Protein AF-A0A6A4YYC4-F1 (afdb_monomer_lite)

Foldseek 3Di:
DDKDKDKDLQLVVLCVLCVVVCVVPVLLCVVVNVVSVCCNVVVDPSVQKIKIFMDPDPPSHGQWIKMAGLVAAIEGRQSQDLVNLLVVLLVQLQPPPPRHDRPDYDYDPSSRVSNQVNNQVRHPPRDHDDDDPDDDRDDPPDDDDPPPDPDDDDDDDPVCPVVQLVVQLVVCVVSVHDSVPRD

pLDDT: mean 85.05, std 10.29, range [56.62, 97.31]

Radius of gyration: 18.67 Å; chains: 1; bounding box: 49×34×56 Å

Organism: NCBI:txid120398

Structure (mmCIF, N/CA/C/O backbone):
data_AF-A0A6A4YYC4-F1
#
_entry.id   AF-A0A6A4YYC4-F1
#
loop_
_atom_site.group_PDB
_atom_site.id
_atom_site.type_symbol
_atom_site.label_atom_id
_atom_site.label_alt_id
_atom_site.label_comp_id
_atom_site.label_asym_id
_atom_site.label_entity_id
_atom_site.label_seq_id
_atom_site.pdbx_PDB_ins_code
_atom_site.Cartn_x
_atom_site.Cartn_y
_atom_site.Cartn_z
_atom_site.occupancy
_atom_site.B_iso_or_equiv
_atom_site.auth_seq_id
_atom_site.auth_comp_id
_atom_site.auth_asym_id
_atom_site.auth_atom_id
_atom_site.pdbx_PDB_model_num
ATOM 1 N N . MET A 1 1 ? -21.122 -6.225 8.435 1.00 61.72 1 MET A N 1
ATOM 2 C CA . MET A 1 1 ? -19.970 -7.083 8.778 1.00 61.72 1 MET A CA 1
ATOM 3 C C . MET A 1 1 ? -18.933 -6.196 9.427 1.00 61.72 1 MET A C 1
ATOM 5 O O . MET A 1 1 ? -18.828 -5.046 9.020 1.00 61.72 1 MET A O 1
ATOM 9 N N . GLN A 1 2 ? -18.280 -6.678 10.478 1.00 78.31 2 GLN A N 1
ATOM 10 C CA . GLN A 1 2 ? -17.250 -5.920 11.176 1.00 78.31 2 GLN A CA 1
ATOM 11 C C . GLN A 1 2 ? -15.939 -6.084 10.409 1.00 78.31 2 GLN A C 1
ATOM 13 O O . GLN A 1 2 ? -15.506 -7.208 10.184 1.00 78.31 2 GLN A O 1
ATOM 18 N N . THR A 1 3 ? -15.347 -4.974 9.979 1.00 87.19 3 THR A N 1
ATOM 19 C CA . THR A 1 3 ? -14.002 -4.975 9.401 1.00 87.19 3 THR A CA 1
ATOM 20 C C . THR A 1 3 ? -12.988 -5.200 10.512 1.00 87.19 3 THR A C 1
ATOM 22 O O . THR A 1 3 ? -13.040 -4.502 11.528 1.00 87.19 3 THR A O 1
ATOM 25 N N . ILE A 1 4 ? -12.051 -6.124 10.310 1.00 90.75 4 ILE A N 1
ATOM 26 C CA . ILE A 1 4 ? -10.938 -6.347 11.231 1.00 90.75 4 ILE A CA 1
ATOM 27 C C . ILE A 1 4 ? -9.632 -6.031 10.505 1.00 90.75 4 ILE A C 1
ATOM 29 O O . ILE A 1 4 ? -9.354 -6.572 9.437 1.00 90.75 4 ILE A O 1
ATOM 33 N N . VAL A 1 5 ? -8.847 -5.114 11.074 1.00 93.50 5 VAL A N 1
ATOM 34 C CA . VAL A 1 5 ? -7.535 -4.713 10.554 1.00 93.50 5 VAL A CA 1
ATOM 35 C C . VAL A 1 5 ? -6.463 -5.306 11.461 1.00 93.50 5 VAL A C 1
ATOM 37 O O . VAL A 1 5 ? -6.424 -5.009 12.654 1.00 93.50 5 VAL A O 1
ATOM 40 N N . HIS A 1 6 ? -5.592 -6.134 10.892 1.00 93.06 6 HIS A N 1
ATOM 41 C CA . HIS A 1 6 ? -4.497 -6.793 11.596 1.00 93.06 6 HIS A CA 1
ATOM 42 C C . HIS A 1 6 ? -3.156 -6.304 11.063 1.00 93.06 6 HIS A C 1
ATOM 44 O O . HIS A 1 6 ? -2.850 -6.491 9.882 1.00 93.06 6 HIS A O 1
ATOM 50 N N . GLU A 1 7 ? -2.345 -5.715 11.937 1.00 93.69 7 GLU A N 1
ATOM 51 C CA . GLU A 1 7 ? -0.943 -5.448 11.632 1.00 93.69 7 GLU A CA 1
ATOM 52 C C . GLU A 1 7 ? -0.139 -6.754 11.681 1.00 93.69 7 GLU A C 1
ATOM 54 O O . GLU A 1 7 ? -0.277 -7.555 12.606 1.00 93.69 7 GLU A O 1
ATOM 59 N N . VAL A 1 8 ? 0.688 -6.980 10.663 1.00 93.88 8 VAL A N 1
ATOM 60 C CA . VAL A 1 8 ? 1.529 -8.167 10.509 1.00 93.88 8 VAL A CA 1
ATOM 61 C C . VAL A 1 8 ? 2.987 -7.735 10.592 1.00 93.88 8 VAL A C 1
ATOM 63 O O . VAL A 1 8 ? 3.499 -7.060 9.702 1.00 93.88 8 VAL A O 1
ATOM 66 N N . HIS A 1 9 ? 3.666 -8.129 11.667 1.00 91.88 9 HIS A N 1
ATOM 67 C CA . HIS A 1 9 ? 5.043 -7.701 11.925 1.00 91.88 9 HIS A CA 1
ATOM 68 C C . HIS A 1 9 ? 6.100 -8.561 11.216 1.00 91.88 9 HIS A C 1
ATOM 70 O O . HIS A 1 9 ? 7.226 -8.101 11.036 1.00 91.88 9 HIS A O 1
ATOM 76 N N . ASP A 1 10 ? 5.761 -9.788 10.805 1.00 92.06 10 ASP A N 1
ATOM 77 C CA . ASP A 1 10 ? 6.648 -10.645 10.012 1.00 92.06 10 ASP A CA 1
ATOM 78 C C . ASP A 1 10 ? 6.365 -10.470 8.502 1.00 92.06 10 ASP A C 1
ATOM 80 O O . ASP A 1 10 ? 5.298 -10.863 8.015 1.00 92.06 10 ASP A O 1
ATOM 84 N N . PRO A 1 11 ? 7.317 -9.930 7.714 1.00 91.56 11 PRO A N 1
ATOM 85 C CA . PRO A 1 11 ? 7.170 -9.809 6.265 1.00 91.56 11 PRO A CA 1
ATOM 86 C C . PRO A 1 11 ? 6.931 -11.154 5.562 1.00 91.56 11 PRO A C 1
ATOM 88 O O . PRO A 1 11 ? 6.227 -11.201 4.553 1.00 91.56 11 PRO A O 1
ATOM 91 N N . SER A 1 12 ? 7.500 -12.255 6.066 1.00 93.94 12 SER A N 1
ATOM 92 C CA . SER A 1 12 ? 7.316 -13.599 5.499 1.00 93.94 12 SER A CA 1
ATOM 93 C C . SER A 1 12 ? 5.873 -14.075 5.668 1.00 93.94 12 SER A C 1
ATOM 95 O O . SER A 1 12 ? 5.240 -14.577 4.729 1.00 93.94 12 SER A O 1
ATOM 97 N N . GLU A 1 13 ? 5.319 -13.846 6.856 1.00 94.69 13 GLU A N 1
ATOM 98 C CA . GLU A 1 13 ? 3.920 -14.111 7.161 1.00 94.69 13 GLU A CA 1
ATOM 99 C C . GLU A 1 13 ? 2.994 -13.260 6.286 1.00 94.69 13 GLU A C 1
ATOM 101 O O . GLU A 1 13 ? 2.090 -13.797 5.641 1.00 94.69 13 GLU A O 1
ATOM 106 N N . PHE A 1 14 ? 3.256 -11.955 6.181 1.00 95.38 14 PHE A N 1
ATOM 107 C CA . PHE A 1 14 ? 2.490 -11.059 5.317 1.00 95.38 14 PHE A CA 1
ATOM 108 C C . PHE A 1 14 ? 2.488 -11.533 3.859 1.00 95.38 14 PHE A C 1
ATOM 110 O O . PHE A 1 14 ? 1.437 -11.604 3.211 1.00 95.38 14 PHE A O 1
ATOM 117 N N . MET A 1 15 ? 3.655 -11.916 3.336 1.00 94.94 15 MET A N 1
ATOM 118 C CA . MET A 1 15 ? 3.788 -12.431 1.974 1.00 94.94 15 MET A CA 1
ATOM 119 C C . MET A 1 15 ? 2.992 -13.720 1.772 1.00 94.94 15 MET A C 1
ATOM 121 O O . MET A 1 15 ? 2.380 -13.890 0.713 1.00 94.94 15 MET A O 1
ATOM 125 N N . THR A 1 16 ? 2.949 -14.592 2.777 1.00 95.19 16 THR A N 1
ATOM 126 C CA . THR A 1 16 ? 2.176 -15.839 2.743 1.00 95.19 16 THR A CA 1
ATOM 127 C C . THR A 1 16 ? 0.672 -15.560 2.765 1.00 95.19 16 THR A C 1
ATOM 129 O O . THR A 1 16 ? -0.047 -16.015 1.873 1.00 95.19 16 THR A O 1
ATOM 132 N N . ARG A 1 17 ? 0.194 -14.745 3.714 1.00 94.50 17 ARG A N 1
ATOM 133 C CA . ARG A 1 17 ? -1.229 -14.396 3.891 1.00 94.50 17 ARG A CA 1
ATOM 134 C C . ARG A 1 17 ? -1.827 -13.688 2.672 1.00 94.50 17 ARG A C 1
ATOM 136 O O . ARG A 1 17 ? -2.995 -13.883 2.351 1.00 94.50 17 ARG A O 1
ATOM 143 N N . THR A 1 18 ? -1.027 -12.890 1.966 1.00 95.31 18 THR A N 1
ATOM 144 C CA . THR A 1 18 ? -1.484 -12.081 0.821 1.00 95.31 18 THR A CA 1
ATOM 145 C C . THR A 1 18 ? -1.222 -12.720 -0.544 1.00 95.31 18 THR A C 1
ATOM 147 O O . THR A 1 18 ? -1.594 -12.142 -1.565 1.00 95.31 18 THR A O 1
ATOM 150 N N . ALA A 1 19 ? -0.595 -13.902 -0.606 1.00 94.06 19 ALA A N 1
ATOM 151 C CA . ALA A 1 19 ? -0.129 -14.502 -1.859 1.00 94.06 19 ALA A CA 1
ATOM 152 C C . ALA A 1 19 ? -1.237 -14.650 -2.914 1.00 94.06 19 ALA A C 1
ATOM 154 O O . ALA A 1 19 ? -1.053 -14.231 -4.056 1.00 94.06 19 ALA A O 1
ATOM 155 N N . ALA A 1 20 ? -2.397 -15.186 -2.526 1.00 93.44 20 ALA A N 1
ATOM 156 C CA . ALA A 1 20 ? -3.521 -15.375 -3.442 1.00 93.44 20 ALA A CA 1
ATOM 157 C C . ALA A 1 20 ? -4.084 -14.039 -3.959 1.00 93.44 20 ALA A C 1
ATOM 159 O O . ALA A 1 20 ? -4.376 -13.915 -5.143 1.00 93.44 20 ALA A O 1
ATOM 160 N N . LEU A 1 21 ? -4.182 -13.022 -3.096 1.00 93.88 21 LEU A N 1
ATOM 161 C CA . LEU A 1 21 ? -4.683 -11.696 -3.474 1.00 93.88 21 LEU A CA 1
ATOM 162 C C . LEU A 1 21 ? -3.725 -10.996 -4.451 1.00 93.88 21 LEU A C 1
ATOM 164 O O . LEU A 1 21 ? -4.160 -10.407 -5.436 1.00 93.88 21 LEU A O 1
ATOM 168 N N . ARG A 1 22 ? -2.411 -11.128 -4.229 1.00 93.44 22 ARG A N 1
ATOM 169 C CA . ARG A 1 22 ? -1.377 -10.604 -5.136 1.00 93.44 22 ARG A CA 1
ATOM 170 C C . ARG A 1 22 ? -1.357 -11.316 -6.486 1.00 93.44 22 ARG A C 1
ATOM 172 O O . ARG A 1 22 ? -1.032 -10.694 -7.486 1.00 93.44 22 ARG A O 1
ATOM 179 N N . GLN A 1 23 ? -1.706 -12.601 -6.542 1.00 91.62 23 GLN A N 1
ATOM 180 C CA . GLN A 1 23 ? -1.787 -13.339 -7.809 1.00 91.62 23 GLN A CA 1
ATOM 181 C C . GLN A 1 23 ? -2.955 -12.895 -8.697 1.00 91.62 23 GLN A C 1
ATOM 183 O O . GLN A 1 23 ? -2.854 -13.027 -9.913 1.00 91.62 23 GLN A O 1
ATOM 188 N N . VAL A 1 24 ? -4.039 -12.374 -8.112 1.00 90.88 24 VAL A N 1
ATOM 189 C CA . VAL A 1 24 ? -5.189 -11.860 -8.877 1.00 90.88 24 VAL A CA 1
ATOM 190 C C . VAL A 1 24 ? -4.818 -10.586 -9.635 1.00 90.88 24 VAL A C 1
ATOM 192 O O . VAL A 1 24 ? -5.201 -10.440 -10.792 1.00 90.88 24 VAL A O 1
ATOM 195 N N . ASP A 1 25 ? -4.051 -9.695 -9.006 1.00 87.81 25 ASP A N 1
ATOM 196 C CA . ASP A 1 25 ? -3.565 -8.465 -9.634 1.00 87.81 25 ASP A CA 1
ATOM 197 C C . ASP A 1 25 ? -2.098 -8.192 -9.255 1.00 87.81 25 ASP A C 1
ATOM 199 O O . ASP A 1 25 ? -1.800 -7.395 -8.354 1.00 87.81 25 ASP A O 1
ATOM 203 N N . PRO A 1 26 ? -1.143 -8.868 -9.917 1.00 85.56 26 PRO A N 1
ATOM 204 C CA . PRO A 1 26 ? 0.270 -8.740 -9.583 1.00 85.56 26 PRO A CA 1
ATOM 205 C C . PRO A 1 26 ? 0.825 -7.359 -9.926 1.00 85.56 26 PRO A C 1
ATOM 207 O O . PRO A 1 26 ? 1.815 -6.946 -9.331 1.00 85.56 26 PRO A O 1
ATOM 210 N N . ILE A 1 27 ? 0.203 -6.632 -10.861 1.00 84.56 27 ILE A N 1
ATOM 211 C CA . ILE A 1 27 ? 0.704 -5.333 -11.309 1.00 84.56 27 ILE A CA 1
ATOM 212 C C . ILE A 1 27 ? 0.330 -4.256 -10.289 1.00 84.56 27 ILE A C 1
ATOM 214 O O . ILE A 1 27 ? 1.217 -3.560 -9.792 1.00 84.56 27 ILE A O 1
ATOM 218 N N . ALA A 1 28 ? -0.947 -4.161 -9.906 1.00 84.00 28 ALA A N 1
ATOM 219 C CA . ALA A 1 28 ? -1.400 -3.180 -8.918 1.00 84.00 28 ALA A CA 1
ATOM 220 C C . ALA A 1 28 ? -0.823 -3.441 -7.516 1.00 84.00 28 ALA A C 1
ATOM 222 O O . ALA A 1 28 ? -0.742 -2.535 -6.690 1.00 84.00 28 ALA A O 1
ATOM 223 N N . THR A 1 29 ? -0.387 -4.673 -7.243 1.00 90.19 29 THR A N 1
ATOM 224 C CA . THR A 1 29 ? 0.202 -5.066 -5.956 1.00 90.19 29 THR A CA 1
ATOM 225 C C . THR A 1 29 ? 1.732 -5.125 -5.970 1.00 90.19 29 THR A C 1
ATOM 227 O O . THR A 1 29 ? 2.347 -5.357 -4.923 1.00 90.19 29 THR A O 1
ATOM 230 N N . ASN A 1 30 ? 2.369 -4.862 -7.120 1.00 87.75 30 ASN A N 1
ATOM 231 C CA . ASN A 1 30 ? 3.810 -5.031 -7.314 1.00 87.75 30 ASN A CA 1
ATOM 232 C C . ASN A 1 30 ? 4.644 -4.184 -6.348 1.00 87.75 30 ASN A C 1
ATOM 234 O O . ASN A 1 30 ? 5.646 -4.655 -5.815 1.00 87.75 30 ASN A O 1
ATOM 238 N N . GLN A 1 31 ? 4.236 -2.938 -6.099 1.00 86.62 31 GLN A N 1
ATOM 239 C CA . GLN A 1 31 ? 4.987 -2.040 -5.222 1.00 86.62 31 GLN A CA 1
ATOM 240 C C . GLN A 1 31 ? 4.987 -2.531 -3.770 1.00 86.62 31 GLN A C 1
ATOM 242 O O . GLN A 1 31 ? 6.043 -2.575 -3.141 1.00 86.62 31 GLN A O 1
ATOM 247 N N . ILE A 1 32 ? 3.827 -2.970 -3.269 1.00 91.94 32 ILE A N 1
ATOM 248 C CA . ILE A 1 32 ? 3.699 -3.561 -1.930 1.00 91.94 32 ILE A CA 1
ATOM 249 C C . ILE A 1 32 ? 4.558 -4.830 -1.840 1.00 91.94 32 ILE A C 1
ATOM 251 O O . ILE A 1 32 ? 5.347 -4.979 -0.909 1.00 91.94 32 ILE A O 1
ATOM 255 N N . ALA A 1 33 ? 4.464 -5.715 -2.838 1.00 91.06 33 ALA A N 1
ATOM 256 C CA . ALA A 1 33 ? 5.234 -6.957 -2.880 1.00 91.06 33 ALA A CA 1
ATOM 257 C C . ALA A 1 33 ? 6.751 -6.710 -2.932 1.00 91.06 33 ALA A C 1
ATOM 259 O O . ALA A 1 33 ? 7.506 -7.346 -2.201 1.00 91.06 33 ALA A O 1
ATOM 260 N N . SER A 1 34 ? 7.201 -5.769 -3.765 1.00 89.38 34 SER A N 1
ATOM 261 C CA . SER A 1 34 ? 8.619 -5.429 -3.921 1.00 89.38 34 SER A CA 1
ATOM 262 C C . SER A 1 34 ? 9.212 -4.886 -2.624 1.00 89.38 34 SER A C 1
ATOM 264 O O . SER A 1 34 ? 10.310 -5.281 -2.233 1.00 89.38 34 SER A O 1
ATOM 266 N N . ILE A 1 35 ? 8.473 -4.024 -1.921 1.00 89.06 35 ILE A N 1
ATOM 267 C CA . ILE A 1 35 ? 8.918 -3.473 -0.638 1.00 89.06 35 ILE A CA 1
ATOM 268 C C . ILE A 1 35 ? 8.934 -4.565 0.436 1.00 89.06 35 ILE A C 1
ATOM 270 O O . ILE A 1 35 ? 9.927 -4.675 1.152 1.00 89.06 35 ILE A O 1
ATOM 274 N N . ALA A 1 36 ? 7.910 -5.420 0.505 1.00 91.00 36 ALA A N 1
ATOM 275 C CA . ALA A 1 36 ? 7.884 -6.551 1.433 1.00 91.00 36 ALA A CA 1
ATOM 276 C C . ALA A 1 36 ? 9.066 -7.515 1.219 1.00 91.00 36 ALA A C 1
ATOM 278 O O . ALA A 1 36 ? 9.721 -7.906 2.182 1.00 91.00 36 ALA A O 1
ATOM 279 N N . ILE A 1 37 ? 9.405 -7.837 -0.036 1.00 90.81 37 ILE A N 1
ATOM 280 C CA . ILE A 1 37 ? 10.580 -8.657 -0.381 1.00 90.81 37 ILE A CA 1
ATOM 281 C C . ILE A 1 37 ? 11.884 -7.951 0.007 1.00 90.81 37 ILE A C 1
ATOM 283 O O . ILE A 1 37 ? 12.806 -8.592 0.510 1.00 90.81 37 ILE A O 1
ATOM 287 N N . ALA A 1 38 ? 11.983 -6.636 -0.206 1.00 87.25 38 ALA A N 1
ATOM 288 C CA . ALA A 1 38 ? 13.164 -5.874 0.187 1.00 87.25 38 ALA A CA 1
ATOM 289 C C . ALA A 1 38 ? 13.378 -5.881 1.708 1.00 87.25 38 ALA A C 1
ATOM 291 O O . ALA A 1 38 ? 14.516 -6.032 2.152 1.00 87.25 38 ALA A O 1
ATOM 292 N N . VAL A 1 39 ? 12.303 -5.775 2.495 1.00 89.50 39 VAL A N 1
ATOM 293 C CA . VAL A 1 39 ? 12.361 -5.906 3.960 1.00 89.50 39 VAL A CA 1
ATOM 294 C C . VAL A 1 39 ? 12.737 -7.337 4.357 1.00 89.50 39 VAL A C 1
ATOM 296 O O . VAL A 1 39 ? 13.660 -7.519 5.146 1.00 89.50 39 VAL A O 1
ATOM 299 N N . LEU A 1 40 ? 12.103 -8.353 3.759 1.00 90.31 40 LEU A N 1
ATOM 300 C CA . LEU A 1 40 ? 12.393 -9.772 4.015 1.00 90.31 40 LEU A CA 1
ATOM 301 C C . LEU A 1 40 ? 13.873 -10.121 3.784 1.00 90.31 40 LEU A C 1
ATOM 303 O O . LEU A 1 40 ? 14.469 -10.861 4.560 1.00 90.31 40 LEU A O 1
ATOM 307 N N . ASN A 1 41 ? 14.474 -9.562 2.733 1.00 88.62 41 ASN A N 1
ATOM 308 C CA . ASN A 1 41 ? 15.874 -9.791 2.375 1.00 88.62 41 ASN A CA 1
ATOM 309 C C . ASN A 1 41 ? 16.862 -8.868 3.116 1.00 88.62 41 ASN A C 1
ATOM 311 O O . ASN A 1 41 ? 18.050 -8.872 2.796 1.00 88.62 41 ASN A O 1
ATOM 315 N N . GLY A 1 42 ? 16.398 -8.039 4.058 1.00 85.81 42 GLY A N 1
ATOM 316 C CA . GLY A 1 42 ? 17.243 -7.107 4.811 1.00 85.81 42 GLY A CA 1
ATOM 317 C C . GLY A 1 42 ? 17.817 -5.949 3.984 1.00 85.81 42 GLY A C 1
ATOM 318 O O . GLY A 1 42 ? 18.737 -5.272 4.432 1.00 85.81 42 GLY A O 1
ATOM 319 N N . MET A 1 43 ? 17.286 -5.700 2.783 1.00 80.75 43 MET A N 1
ATOM 320 C CA . MET A 1 43 ? 17.688 -4.579 1.920 1.00 80.75 43 MET A CA 1
ATOM 321 C C . MET A 1 43 ? 17.026 -3.257 2.334 1.00 80.75 43 MET A C 1
ATOM 323 O O . MET A 1 43 ? 17.423 -2.188 1.874 1.00 80.75 43 MET A O 1
ATOM 327 N N . ARG A 1 44 ? 15.999 -3.323 3.189 1.00 79.44 44 ARG A N 1
ATOM 328 C CA . ARG A 1 44 ? 15.279 -2.181 3.757 1.00 79.44 44 ARG A CA 1
ATOM 329 C C . ARG A 1 44 ? 15.005 -2.436 5.240 1.00 79.44 44 ARG A C 1
ATOM 331 O O . ARG A 1 44 ? 14.723 -3.567 5.625 1.00 79.44 44 ARG A O 1
ATOM 338 N N . GLY A 1 45 ? 15.076 -1.386 6.061 1.00 77.12 45 GLY A N 1
ATOM 339 C CA . GLY A 1 45 ? 14.748 -1.469 7.486 1.00 77.12 45 GLY A CA 1
ATOM 340 C C . GLY A 1 45 ? 13.270 -1.797 7.712 1.00 77.12 45 GLY A C 1
ATOM 341 O O . GLY A 1 45 ? 12.401 -1.216 7.065 1.00 77.12 45 GLY A O 1
ATOM 342 N N . ALA A 1 46 ? 12.989 -2.723 8.631 1.00 76.69 46 ALA A N 1
ATOM 343 C CA . ALA A 1 46 ? 11.623 -3.136 8.964 1.00 76.69 46 ALA A CA 1
ATOM 344 C C . ALA A 1 46 ? 10.871 -2.101 9.820 1.00 76.69 46 ALA A C 1
ATOM 346 O O . ALA A 1 46 ? 9.650 -2.076 9.816 1.00 76.69 46 ALA A O 1
ATOM 347 N N . THR A 1 47 ? 11.589 -1.227 10.531 1.00 77.12 47 THR A N 1
ATOM 348 C CA . THR A 1 47 ? 11.004 -0.235 11.452 1.00 77.12 47 THR A CA 1
ATOM 349 C C . THR A 1 47 ? 10.202 0.859 10.755 1.00 77.12 47 THR A C 1
ATOM 351 O O . THR A 1 47 ? 9.383 1.505 11.393 1.00 77.12 47 THR A O 1
ATOM 354 N N . ASP A 1 48 ? 10.443 1.068 9.461 1.00 82.25 48 ASP A N 1
ATOM 355 C CA . ASP A 1 48 ? 9.792 2.104 8.656 1.00 82.25 48 ASP A CA 1
ATOM 356 C C . ASP A 1 48 ? 8.633 1.564 7.810 1.00 82.25 48 ASP A C 1
ATOM 358 O O . ASP A 1 48 ? 8.085 2.292 6.977 1.00 82.25 48 ASP A O 1
ATOM 362 N N . VAL A 1 49 ? 8.300 0.275 7.952 1.00 89.00 49 VAL A N 1
ATOM 363 C CA . VAL A 1 49 ? 7.298 -0.400 7.125 1.00 89.00 49 VAL A CA 1
ATOM 364 C C . VAL A 1 49 ? 6.343 -1.206 7.993 1.00 89.00 49 VAL A C 1
ATOM 366 O O . VAL A 1 49 ? 6.738 -2.167 8.643 1.00 89.00 49 VAL A O 1
ATOM 369 N N . HIS A 1 50 ? 5.066 -0.854 7.915 1.00 92.38 50 HIS A N 1
ATOM 370 C CA . HIS A 1 50 ? 3.976 -1.556 8.575 1.00 92.38 50 HIS A CA 1
ATOM 371 C C . HIS A 1 50 ? 3.133 -2.275 7.528 1.00 92.38 50 HIS A C 1
ATOM 373 O O . HIS A 1 50 ? 2.732 -1.685 6.517 1.00 92.38 50 HIS A O 1
ATOM 379 N N . PHE A 1 51 ? 2.864 -3.556 7.759 1.00 95.38 51 PHE A N 1
ATOM 380 C CA . PHE A 1 51 ? 2.039 -4.368 6.876 1.00 95.38 51 PHE A CA 1
ATOM 381 C C . PHE A 1 51 ? 0.690 -4.632 7.527 1.00 95.38 51 PHE A C 1
ATOM 383 O O . PHE A 1 51 ? 0.629 -4.987 8.699 1.00 95.38 51 PHE A O 1
ATOM 390 N N . TYR A 1 52 ? -0.387 -4.512 6.757 1.00 96.25 52 TYR A N 1
ATOM 391 C CA . TYR A 1 52 ? -1.740 -4.732 7.250 1.00 96.25 52 TYR A CA 1
ATOM 392 C C . TYR A 1 52 ? -2.454 -5.765 6.393 1.00 96.25 52 TYR A C 1
ATOM 394 O O . TYR A 1 52 ? -2.478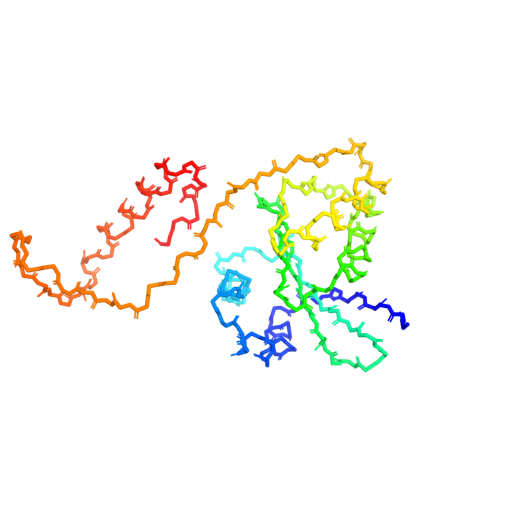 -5.666 5.165 1.00 96.25 52 TYR A O 1
ATOM 402 N N . THR A 1 53 ? -3.083 -6.730 7.047 1.00 96.25 53 THR A N 1
ATOM 403 C CA . THR A 1 53 ? -4.096 -7.596 6.441 1.00 96.25 53 THR A CA 1
ATOM 404 C C . THR A 1 53 ? -5.462 -7.203 6.971 1.00 96.25 53 THR A C 1
ATOM 406 O O . THR A 1 53 ? -5.594 -6.819 8.132 1.00 96.25 53 THR A O 1
ATOM 409 N N . ILE A 1 54 ? -6.468 -7.258 6.110 1.00 95.06 54 ILE A N 1
ATOM 410 C CA . ILE A 1 54 ? -7.834 -6.880 6.446 1.00 95.06 54 ILE A CA 1
ATOM 411 C C . ILE A 1 54 ? -8.725 -8.079 6.149 1.00 95.06 54 ILE A C 1
ATOM 413 O O . ILE A 1 54 ? -8.583 -8.709 5.095 1.00 95.06 54 ILE A O 1
ATOM 417 N N . SER A 1 55 ? -9.606 -8.411 7.085 1.00 92.00 55 SER A N 1
ATOM 418 C CA . SER A 1 55 ? -10.594 -9.477 6.948 1.00 92.00 55 SER A CA 1
ATOM 419 C C . SER A 1 55 ? -12.000 -8.948 7.221 1.00 92.00 55 SER A C 1
ATOM 421 O O . SER A 1 55 ? -12.221 -7.970 7.943 1.00 92.00 55 SER A O 1
ATOM 423 N N . SER A 1 56 ? -12.974 -9.606 6.597 1.00 81.31 56 SER A N 1
ATOM 424 C CA . SER A 1 56 ? -14.397 -9.272 6.722 1.00 81.31 56 SER A CA 1
ATOM 425 C C . SER A 1 56 ? -15.109 -10.044 7.849 1.00 81.31 56 SER A C 1
ATOM 427 O O . SER A 1 56 ? -16.289 -9.817 8.125 1.00 81.31 56 SER A O 1
ATOM 429 N N . ASP A 1 57 ? -14.399 -10.983 8.470 1.00 78.62 57 ASP A N 1
ATOM 430 C CA . ASP A 1 57 ? -14.837 -11.847 9.561 1.00 78.62 57 ASP A CA 1
ATOM 431 C C . ASP A 1 57 ? -13.639 -12.240 10.450 1.00 78.62 57 ASP A C 1
ATOM 433 O O . ASP A 1 57 ? -12.493 -11.890 10.164 1.00 78.62 57 ASP A O 1
ATOM 437 N N . GLU A 1 58 ? -13.902 -12.981 11.531 1.00 70.50 58 GLU A N 1
ATOM 438 C CA . GLU A 1 58 ? -12.853 -13.547 12.397 1.00 70.50 58 GLU A CA 1
ATOM 439 C C . GLU A 1 58 ? -12.081 -14.706 11.742 1.00 70.50 58 GLU A C 1
ATOM 441 O O . GLU A 1 58 ? -11.261 -15.354 12.395 1.00 70.50 58 GLU A O 1
ATOM 446 N N . SER A 1 59 ? -12.336 -15.018 10.464 1.00 67.00 59 SER A N 1
ATOM 447 C CA . SER A 1 59 ? -11.466 -15.953 9.768 1.00 67.00 59 SER A CA 1
ATOM 448 C C . SER A 1 59 ? -10.112 -15.279 9.564 1.00 67.00 59 SER A C 1
ATOM 450 O O . SER A 1 59 ? -10.024 -14.131 9.137 1.00 67.00 59 SER A O 1
ATOM 452 N N . ASP A 1 60 ? -9.028 -16.009 9.826 1.00 69.94 60 ASP A N 1
ATOM 453 C CA . ASP A 1 60 ? -7.654 -15.512 9.644 1.00 69.94 60 ASP A CA 1
ATOM 454 C C . ASP A 1 60 ? -7.284 -15.319 8.151 1.00 69.94 60 ASP A C 1
ATOM 456 O O . ASP A 1 60 ? -6.118 -15.208 7.767 1.00 69.94 60 ASP A O 1
ATOM 460 N N . ARG A 1 61 ? -8.285 -15.329 7.259 1.00 86.81 61 ARG A N 1
ATOM 461 C CA . ARG A 1 61 ? -8.129 -15.172 5.821 1.00 86.81 61 ARG A CA 1
ATOM 462 C C . ARG A 1 61 ? -8.281 -13.702 5.447 1.00 86.81 61 ARG A C 1
ATOM 464 O O . ARG A 1 61 ? -9.379 -13.153 5.439 1.00 86.81 61 ARG A O 1
ATOM 471 N N . ALA A 1 62 ? -7.176 -13.110 5.011 1.00 92.31 62 ALA A N 1
ATOM 472 C CA . ALA A 1 62 ? -7.179 -11.771 4.441 1.00 92.31 62 ALA A CA 1
ATOM 473 C C . ALA A 1 62 ? -8.071 -11.699 3.185 1.00 92.31 62 ALA A C 1
ATOM 475 O O . ALA A 1 62 ? -7.944 -12.513 2.262 1.00 92.31 62 ALA A O 1
ATOM 476 N N . THR A 1 63 ? -8.953 -10.703 3.143 1.00 94.12 63 THR A N 1
ATOM 477 C CA . THR A 1 63 ? -9.747 -10.306 1.969 1.00 94.12 63 THR A CA 1
ATOM 478 C C . THR A 1 63 ? -9.081 -9.169 1.210 1.00 94.12 63 THR A C 1
ATOM 480 O O . THR A 1 63 ? -9.187 -9.100 -0.013 1.00 94.12 63 THR A O 1
ATOM 483 N N . SER A 1 64 ? -8.344 -8.320 1.920 1.00 95.88 64 SER A N 1
ATOM 484 C CA . SER A 1 64 ? -7.540 -7.249 1.352 1.00 95.88 64 SER A CA 1
ATOM 485 C C . SER A 1 64 ? -6.318 -6.970 2.230 1.00 95.88 64 SER A C 1
ATOM 487 O O . SER A 1 64 ? -6.110 -7.584 3.279 1.00 95.88 64 SER A O 1
ATOM 489 N N . PHE A 1 65 ? -5.429 -6.107 1.752 1.00 97.12 65 PHE A N 1
ATOM 490 C CA . PHE A 1 65 ? -4.207 -5.754 2.466 1.00 97.12 65 PHE A CA 1
ATOM 491 C C . PHE A 1 65 ? -3.733 -4.344 2.121 1.00 97.12 65 PHE A C 1
ATOM 493 O O . PHE A 1 65 ? -4.103 -3.770 1.091 1.00 97.12 65 PHE A O 1
ATOM 500 N N . ALA A 1 66 ? -2.889 -3.795 2.981 1.00 97.31 66 ALA A N 1
ATOM 501 C CA . ALA A 1 66 ? -2.264 -2.498 2.798 1.00 97.31 66 ALA A CA 1
ATOM 502 C C . ALA A 1 66 ? -0.837 -2.512 3.350 1.00 97.31 66 ALA A C 1
ATOM 504 O O . ALA A 1 66 ? -0.434 -3.414 4.086 1.00 97.31 66 ALA A O 1
ATOM 505 N N . MET A 1 67 ? -0.067 -1.496 2.987 1.00 95.31 67 MET A N 1
ATOM 506 C CA . MET A 1 67 ? 1.257 -1.260 3.541 1.00 95.31 67 MET A CA 1
ATOM 507 C C . MET A 1 67 ? 1.423 0.226 3.802 1.00 95.31 67 MET A C 1
ATOM 509 O O . MET A 1 67 ? 1.119 1.042 2.934 1.00 95.31 67 MET A O 1
ATOM 513 N N . TRP A 1 68 ? 1.954 0.576 4.962 1.00 92.62 68 TRP A N 1
ATOM 514 C CA . TRP A 1 68 ? 2.391 1.929 5.251 1.00 92.62 68 TRP A CA 1
ATOM 515 C C . TRP A 1 68 ? 3.908 1.976 5.330 1.00 92.62 68 TRP A C 1
ATOM 517 O O . TRP A 1 68 ? 4.539 1.168 6.002 1.00 92.62 68 TRP A O 1
ATOM 527 N N . ASN A 1 69 ? 4.492 2.932 4.620 1.00 87.81 69 ASN A N 1
ATOM 528 C CA . ASN A 1 69 ? 5.892 3.278 4.719 1.00 87.81 69 ASN A CA 1
ATOM 529 C C . ASN A 1 69 ? 6.034 4.725 5.215 1.00 87.81 69 ASN A C 1
ATOM 531 O O . ASN A 1 69 ? 5.460 5.636 4.614 1.00 87.81 69 ASN A O 1
ATOM 535 N N . SER A 1 70 ? 6.819 4.947 6.267 1.00 81.50 70 SER A N 1
ATOM 536 C CA . SER A 1 70 ? 6.980 6.260 6.908 1.00 81.50 70 SER A CA 1
ATOM 537 C C . SER A 1 70 ? 7.503 7.357 5.966 1.00 81.50 70 SER A C 1
ATOM 539 O O . SER A 1 70 ? 7.123 8.518 6.110 1.00 81.50 70 SER A O 1
ATOM 541 N N . SER A 1 71 ? 8.323 7.010 4.969 1.00 77.25 71 SER A N 1
ATOM 542 C CA . SER A 1 71 ? 8.928 7.968 4.034 1.00 77.25 71 SER A CA 1
ATOM 543 C C . SER A 1 71 ? 8.121 8.202 2.758 1.00 77.25 71 SER A C 1
ATOM 545 O O . SER A 1 71 ? 8.385 9.166 2.040 1.00 77.25 71 SER A O 1
ATOM 547 N N . ARG A 1 72 ? 7.135 7.347 2.462 1.00 76.50 72 ARG A N 1
ATOM 548 C CA . ARG A 1 72 ? 6.360 7.415 1.211 1.00 76.50 72 ARG A CA 1
ATOM 549 C C . ARG A 1 72 ? 4.864 7.570 1.413 1.00 76.50 72 ARG A C 1
ATOM 551 O O . ARG A 1 72 ? 4.234 8.283 0.646 1.00 76.50 72 ARG A O 1
ATOM 558 N N . GLY A 1 73 ? 4.300 6.919 2.422 1.00 89.06 73 GLY A N 1
ATOM 559 C CA . GLY A 1 73 ? 2.866 6.893 2.674 1.00 89.06 73 GLY A CA 1
ATOM 560 C C . GLY A 1 73 ? 2.258 5.494 2.609 1.00 89.06 73 GLY A C 1
ATOM 561 O O . GLY A 1 73 ? 2.941 4.481 2.777 1.00 89.06 73 GLY A O 1
ATOM 562 N N . VAL A 1 74 ? 0.945 5.457 2.420 1.00 93.44 74 VAL A N 1
ATOM 563 C CA . VAL A 1 74 ? 0.115 4.252 2.465 1.00 93.44 74 VAL A CA 1
ATOM 564 C C . VAL A 1 74 ? -0.180 3.753 1.054 1.00 93.44 74 VAL A C 1
ATOM 566 O O . VAL A 1 74 ? -0.511 4.527 0.161 1.00 93.44 74 VAL A O 1
ATOM 569 N N . TYR A 1 75 ? -0.098 2.443 0.861 1.00 93.88 75 TYR A N 1
ATOM 570 C CA . TYR A 1 75 ? -0.479 1.748 -0.361 1.00 93.88 75 TYR A CA 1
ATOM 571 C C . TYR A 1 75 ? -1.622 0.792 -0.045 1.00 93.88 75 TYR A C 1
ATOM 573 O O . TYR A 1 75 ? -1.467 -0.118 0.773 1.00 93.88 75 TYR A O 1
ATOM 581 N N . LEU A 1 76 ? -2.761 0.993 -0.699 1.00 95.38 76 LEU A N 1
ATOM 582 C CA . LEU A 1 76 ? -3.951 0.162 -0.559 1.00 95.38 76 LEU A CA 1
ATOM 583 C C . LEU A 1 76 ? -4.007 -0.825 -1.727 1.00 95.38 76 LEU A C 1
ATOM 585 O O . LEU A 1 76 ? -3.923 -0.421 -2.888 1.00 95.38 76 LEU A O 1
ATOM 589 N N . SER A 1 77 ? -4.148 -2.120 -1.435 1.00 95.12 77 SER A N 1
ATOM 590 C CA . SER A 1 77 ? -4.375 -3.116 -2.491 1.00 95.12 77 SER A CA 1
ATOM 591 C C . SER A 1 77 ? -5.685 -2.825 -3.245 1.00 95.12 77 SER A C 1
ATOM 593 O O . SER A 1 77 ? -6.616 -2.260 -2.665 1.00 95.12 77 SER A O 1
ATOM 595 N N . PRO A 1 78 ? -5.813 -3.238 -4.521 1.00 92.56 78 PRO A N 1
ATOM 596 C CA . PRO A 1 78 ? -7.034 -3.013 -5.305 1.00 92.56 78 PRO A CA 1
ATOM 597 C C . PRO A 1 78 ? -8.273 -3.706 -4.714 1.00 92.56 78 PRO A C 1
ATOM 599 O O . PRO A 1 78 ? -9.397 -3.367 -5.069 1.00 92.56 78 PRO A O 1
ATOM 602 N N . THR A 1 79 ? -8.073 -4.669 -3.812 1.00 94.56 79 THR A N 1
ATOM 603 C CA . THR A 1 79 ? -9.131 -5.390 -3.098 1.00 94.56 79 THR A CA 1
ATOM 604 C C . THR A 1 79 ? -9.698 -4.635 -1.894 1.00 94.56 79 THR A C 1
ATOM 606 O O . THR A 1 79 ? -10.715 -5.066 -1.364 1.00 94.56 79 THR A O 1
ATOM 609 N N . VAL A 1 80 ? -9.064 -3.542 -1.446 1.00 95.94 80 VAL A N 1
ATOM 610 C CA . VAL A 1 80 ? -9.546 -2.758 -0.297 1.00 95.94 80 VAL A CA 1
ATOM 611 C C . VAL A 1 80 ? -10.852 -2.046 -0.659 1.00 95.94 80 VAL A C 1
ATOM 613 O O . VAL A 1 80 ? -10.920 -1.320 -1.651 1.00 95.94 80 VAL A O 1
ATOM 616 N N . SER A 1 81 ? -11.887 -2.225 0.158 1.00 95.75 81 SER A N 1
ATOM 617 C CA . SER A 1 81 ? -13.156 -1.495 0.039 1.00 95.75 81 SER A CA 1
ATOM 618 C C . SER A 1 81 ? -13.132 -0.141 0.762 1.00 95.75 81 SER A C 1
ATOM 620 O O . SER A 1 81 ? -12.277 0.114 1.606 1.00 95.75 81 SER A O 1
ATOM 622 N N . GLU A 1 82 ? -14.107 0.732 0.487 1.00 96.56 82 GLU A N 1
ATOM 623 C CA . GLU A 1 82 ? -14.237 2.029 1.178 1.00 96.56 82 GLU A CA 1
ATOM 624 C C . GLU A 1 82 ? -14.364 1.863 2.704 1.00 96.56 82 GLU A C 1
ATOM 626 O O . GLU A 1 82 ? -13.705 2.574 3.453 1.00 96.56 82 GLU A O 1
ATOM 631 N N . ALA A 1 83 ? -15.133 0.871 3.170 1.00 95.38 83 ALA A N 1
ATOM 632 C CA . ALA A 1 83 ? -15.294 0.594 4.600 1.00 95.38 83 ALA A CA 1
ATOM 633 C C . ALA A 1 83 ? -13.996 0.086 5.253 1.00 95.38 83 ALA A C 1
ATOM 635 O O . ALA A 1 83 ? -13.691 0.433 6.393 1.00 95.38 83 ALA A O 1
ATOM 636 N N . GLU A 1 84 ? -13.221 -0.724 4.531 1.00 96.06 84 GLU A N 1
ATOM 637 C CA . GLU A 1 84 ? -11.914 -1.202 4.989 1.00 96.06 84 GLU A CA 1
ATOM 638 C C . GLU A 1 84 ? -10.885 -0.068 5.054 1.00 96.06 84 GLU A C 1
ATOM 640 O O . GLU A 1 84 ? -10.143 0.047 6.029 1.00 96.06 84 GLU A O 1
ATOM 645 N N . ALA A 1 85 ? -10.889 0.814 4.056 1.00 96.69 85 ALA A N 1
ATOM 646 C CA . ALA A 1 85 ? -10.062 2.012 4.034 1.00 96.69 85 ALA A CA 1
ATOM 647 C C . ALA A 1 85 ? -10.413 2.997 5.149 1.00 96.69 85 ALA A C 1
ATOM 649 O O . ALA A 1 85 ? -9.503 3.556 5.759 1.00 96.69 85 ALA A O 1
ATOM 650 N N . THR A 1 86 ? -11.700 3.190 5.448 1.00 96.50 86 THR A N 1
ATOM 651 C CA . THR A 1 86 ? -12.134 3.970 6.610 1.00 96.50 86 THR A CA 1
ATOM 652 C C . THR A 1 86 ? -11.554 3.374 7.888 1.00 96.50 86 THR A C 1
ATOM 654 O O . THR A 1 86 ? -10.822 4.075 8.574 1.00 96.50 86 THR A O 1
ATOM 657 N N . ALA A 1 87 ? -11.765 2.080 8.156 1.00 95.50 87 ALA A N 1
ATOM 658 C CA . ALA A 1 87 ? -11.254 1.430 9.368 1.00 95.50 87 ALA A CA 1
ATOM 659 C C . ALA A 1 87 ? -9.722 1.538 9.507 1.00 95.50 87 ALA A C 1
ATOM 661 O O . ALA A 1 87 ? -9.210 1.818 10.590 1.00 95.50 87 ALA A O 1
ATOM 662 N N . LEU A 1 88 ? -8.979 1.371 8.408 1.00 95.50 88 LEU A N 1
ATOM 663 C CA . LEU A 1 88 ? -7.525 1.551 8.404 1.00 95.50 88 LEU A CA 1
ATOM 664 C C . LEU A 1 88 ? -7.122 3.015 8.652 1.00 95.50 88 LEU A C 1
ATOM 666 O O . LEU A 1 88 ? -6.161 3.276 9.373 1.00 95.50 88 LEU A O 1
ATOM 670 N N . GLY A 1 89 ? -7.848 3.974 8.073 1.00 94.75 89 GLY A N 1
ATOM 671 C CA . GLY A 1 89 ? -7.626 5.402 8.292 1.00 94.75 89 GLY A CA 1
ATOM 672 C C . GLY A 1 89 ? -7.876 5.813 9.742 1.00 94.75 89 GLY A C 1
ATOM 673 O O . GLY A 1 89 ? -7.083 6.566 10.300 1.00 94.75 89 GLY A O 1
ATOM 674 N N . GLU A 1 90 ? -8.923 5.280 10.374 1.00 94.25 90 GLU A N 1
ATOM 675 C CA . GLU A 1 90 ? -9.199 5.472 11.804 1.00 94.25 90 GLU A CA 1
ATOM 676 C C . GLU A 1 90 ? -8.079 4.893 12.670 1.00 94.25 90 GLU A C 1
ATOM 678 O O . GLU A 1 90 ? -7.598 5.580 13.572 1.00 94.25 90 GLU A O 1
ATOM 683 N N . LEU A 1 91 ? -7.626 3.670 12.364 1.00 92.88 91 LEU A N 1
ATOM 684 C CA .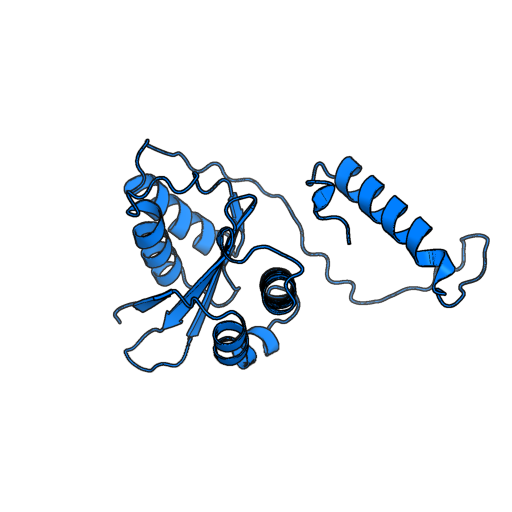 LEU A 1 91 ? -6.540 2.997 13.080 1.00 92.88 91 LEU A CA 1
ATOM 685 C C . LEU A 1 91 ? -5.245 3.816 13.032 1.00 92.88 91 LEU A C 1
ATOM 687 O O . LEU A 1 91 ? -4.701 4.165 14.075 1.00 92.88 91 LEU A O 1
ATOM 691 N N . ILE A 1 92 ? -4.778 4.160 11.827 1.00 91.56 92 ILE A N 1
ATOM 692 C CA . ILE A 1 92 ? -3.519 4.897 11.635 1.00 91.56 92 ILE A CA 1
ATOM 693 C C . ILE A 1 92 ? -3.650 6.344 12.136 1.00 91.56 92 ILE A C 1
ATOM 695 O O . ILE A 1 92 ? -2.714 6.903 12.702 1.00 91.56 92 ILE A O 1
ATOM 699 N N . GLY A 1 93 ? -4.809 6.978 11.946 1.00 90.19 93 GLY A N 1
ATOM 700 C CA . GLY A 1 93 ? -5.051 8.352 12.389 1.00 90.19 93 GLY A CA 1
ATOM 701 C C . GLY A 1 93 ? -5.097 8.488 13.910 1.00 90.19 93 GLY A C 1
ATOM 702 O O . GLY A 1 93 ? -4.656 9.507 14.438 1.00 90.19 93 GLY A O 1
ATOM 703 N N . SER A 1 94 ? -5.592 7.461 14.603 1.00 89.75 94 SER A N 1
ATOM 704 C CA . SER A 1 94 ? -5.699 7.436 16.066 1.00 89.75 94 SER A CA 1
ATOM 705 C C . SER A 1 94 ? -4.404 7.031 16.770 1.00 89.75 94 SER A C 1
ATOM 707 O O . SER A 1 94 ? -4.351 7.128 17.997 1.00 89.75 94 SER A O 1
ATOM 709 N N . ASP A 1 95 ? -3.371 6.584 16.046 1.00 81.31 95 ASP A N 1
ATOM 710 C CA . ASP A 1 95 ? -2.091 6.252 16.669 1.00 81.31 95 ASP A CA 1
ATOM 711 C C . ASP A 1 95 ? -1.424 7.535 17.197 1.00 81.31 95 ASP A C 1
ATOM 713 O O . ASP A 1 95 ? -0.964 8.408 16.450 1.00 81.31 95 ASP A O 1
ATOM 717 N N . THR A 1 96 ? -1.452 7.677 18.524 1.00 63.00 96 THR A N 1
ATOM 718 C CA . THR A 1 96 ? -0.876 8.801 19.272 1.00 63.00 96 THR A CA 1
ATOM 719 C C . THR A 1 96 ? 0.622 8.652 19.498 1.00 63.00 96 THR A C 1
ATOM 721 O O . THR A 1 96 ? 1.238 9.565 20.051 1.00 63.00 96 THR A O 1
ATOM 724 N N . ASN A 1 97 ? 1.216 7.515 19.121 1.00 56.69 97 ASN A N 1
ATOM 725 C CA . ASN A 1 97 ? 2.664 7.396 19.103 1.00 56.69 97 ASN A CA 1
ATOM 726 C C . ASN A 1 97 ? 3.217 8.389 18.076 1.00 56.69 97 ASN A C 1
ATOM 728 O O . ASN A 1 97 ? 2.545 8.733 17.106 1.00 56.69 97 ASN A O 1
ATOM 732 N N . GLU A 1 98 ? 4.436 8.875 18.292 1.00 61.94 98 GLU A N 1
ATOM 733 C CA . GLU A 1 98 ? 5.128 9.918 17.513 1.00 61.94 98 GLU A CA 1
ATOM 734 C C . GLU A 1 98 ? 5.403 9.543 16.038 1.00 61.94 98 GLU A C 1
ATOM 736 O O . GLU A 1 98 ? 6.337 10.045 15.413 1.00 61.94 98 GLU A O 1
ATOM 741 N N . GLN A 1 99 ? 4.617 8.637 15.463 1.00 67.62 99 GLN A N 1
ATOM 742 C CA . GLN A 1 99 ? 4.712 8.229 14.085 1.00 67.62 99 GLN A CA 1
ATOM 743 C C . GLN A 1 99 ? 4.544 9.435 13.153 1.00 67.62 99 GLN A C 1
ATOM 745 O O . GLN A 1 99 ? 3.709 10.324 13.393 1.00 67.62 99 GLN A O 1
ATOM 750 N N . PRO A 1 100 ? 5.351 9.482 12.081 1.00 75.69 100 PRO A N 1
ATOM 751 C CA . PRO A 1 100 ? 5.329 10.580 11.138 1.00 75.69 100 PRO A CA 1
ATOM 752 C C . PRO A 1 100 ? 3.969 10.683 10.453 1.00 75.69 100 PRO A C 1
ATOM 754 O O . PRO A 1 100 ? 3.217 9.721 10.326 1.00 75.69 100 PRO A O 1
ATOM 757 N N . LEU A 1 101 ? 3.643 11.893 10.007 1.00 82.19 101 LEU A N 1
ATOM 758 C CA . LEU A 1 101 ? 2.418 12.142 9.261 1.00 82.19 101 LEU A CA 1
ATOM 759 C C . LEU A 1 101 ? 2.405 11.284 7.986 1.00 82.19 101 LEU A C 1
ATOM 761 O O . LEU A 1 101 ? 3.386 11.270 7.246 1.00 82.19 101 LEU A O 1
ATOM 765 N N . VAL A 1 102 ? 1.290 10.605 7.706 1.00 83.38 102 VAL A N 1
ATOM 766 C CA . VAL A 1 102 ? 1.087 9.928 6.419 1.00 83.38 102 VAL A CA 1
ATOM 767 C C . VAL A 1 102 ? 1.105 10.977 5.309 1.00 83.38 102 VAL A C 1
ATOM 769 O O . VAL A 1 102 ? 0.163 11.755 5.166 1.00 83.38 102 VAL A O 1
ATOM 772 N N . LEU A 1 103 ? 2.195 11.015 4.544 1.00 83.19 103 LEU A N 1
ATOM 773 C CA . LEU A 1 103 ? 2.410 12.042 3.522 1.00 83.19 103 LEU A CA 1
ATOM 774 C C . LEU A 1 103 ? 1.564 11.810 2.266 1.00 83.19 103 LEU A C 1
ATOM 776 O O . LEU A 1 103 ? 1.178 12.772 1.607 1.00 83.19 103 LEU A O 1
ATOM 780 N N . GLN A 1 104 ? 1.292 10.547 1.925 1.00 89.81 104 GLN A N 1
ATOM 781 C CA . GLN A 1 104 ? 0.553 10.160 0.722 1.00 89.81 104 GLN A CA 1
ATOM 782 C C . GLN A 1 104 ? -0.264 8.888 0.972 1.00 89.81 104 GLN A C 1
ATOM 784 O O . GLN A 1 104 ? 0.071 8.082 1.841 1.00 89.81 104 GLN A O 1
ATOM 789 N N . CYS A 1 105 ? -1.331 8.695 0.201 1.00 91.94 105 CYS A N 1
ATOM 790 C CA . CYS A 1 105 ? -2.084 7.446 0.152 1.00 91.94 105 CYS A CA 1
ATOM 791 C C . CYS A 1 105 ? -2.418 7.120 -1.307 1.00 91.94 105 CYS A C 1
ATOM 793 O O . CYS A 1 105 ? -2.972 7.959 -2.016 1.00 91.94 105 CYS A O 1
ATOM 795 N N . SER A 1 106 ? -2.070 5.910 -1.737 1.00 90.94 106 SER A N 1
ATOM 796 C CA . SER A 1 106 ? -2.169 5.440 -3.119 1.00 90.94 106 SER A CA 1
ATOM 797 C C . SER A 1 106 ? -3.103 4.240 -3.210 1.00 90.94 106 SER A C 1
ATOM 799 O O . SER A 1 106 ? -2.976 3.282 -2.447 1.00 90.94 106 SER A O 1
ATOM 801 N N . GLY A 1 107 ? -4.027 4.273 -4.169 1.00 89.88 107 GLY A N 1
ATOM 802 C CA . GLY A 1 107 ? -5.020 3.224 -4.383 1.00 89.88 107 GLY A CA 1
ATOM 803 C C . GLY A 1 107 ? -6.162 3.691 -5.283 1.00 89.88 107 GLY A C 1
ATOM 804 O O . GLY A 1 107 ? -6.081 4.732 -5.937 1.00 89.88 107 GLY A O 1
ATOM 805 N N . VAL A 1 108 ? -7.256 2.928 -5.305 1.00 89.00 108 VAL A N 1
ATOM 806 C CA . VAL A 1 108 ? -8.473 3.303 -6.040 1.00 89.00 108 VAL A CA 1
ATOM 807 C C . VAL A 1 108 ? -9.053 4.595 -5.459 1.00 89.00 108 VAL A C 1
ATOM 809 O O . VAL A 1 108 ? -9.209 4.713 -4.248 1.00 89.00 108 VAL A O 1
ATOM 812 N N . ARG A 1 109 ? -9.432 5.549 -6.320 1.00 89.25 109 ARG A N 1
ATOM 813 C CA . ARG A 1 109 ? -9.859 6.906 -5.927 1.00 89.25 109 ARG A CA 1
ATOM 814 C C . ARG A 1 109 ? -10.807 6.955 -4.722 1.00 89.25 109 ARG A C 1
ATOM 816 O O . ARG A 1 109 ? -10.488 7.606 -3.736 1.00 89.25 109 ARG A O 1
ATOM 823 N N . ARG A 1 110 ? -11.955 6.271 -4.795 1.00 92.75 110 ARG A N 1
ATOM 824 C CA . ARG A 1 110 ? -12.971 6.300 -3.720 1.00 92.75 110 ARG A CA 1
ATOM 825 C C . ARG A 1 110 ? -12.442 5.739 -2.402 1.00 92.75 110 ARG A C 1
ATOM 827 O O . ARG A 1 110 ? -12.779 6.221 -1.330 1.00 92.75 110 ARG A O 1
ATOM 834 N N . VAL A 1 111 ? -11.572 4.742 -2.500 1.00 95.12 111 VAL A N 1
ATOM 835 C CA . VAL A 1 111 ? -10.949 4.069 -1.362 1.00 95.12 111 VAL A CA 1
ATOM 836 C C . VAL A 1 111 ? -9.926 4.998 -0.695 1.00 95.12 111 VAL A C 1
ATOM 838 O O . VAL A 1 111 ? -9.915 5.125 0.525 1.00 95.12 111 VAL A O 1
ATOM 841 N N . VAL A 1 112 ? -9.127 5.722 -1.484 1.00 93.94 112 VAL A N 1
ATOM 842 C CA . VAL A 1 112 ? -8.200 6.751 -0.978 1.00 93.94 112 VAL A CA 1
ATOM 843 C C . VAL A 1 112 ? -8.954 7.915 -0.332 1.00 93.94 112 VAL A C 1
ATOM 845 O O . VAL A 1 112 ? -8.555 8.377 0.734 1.00 93.94 112 VAL A O 1
ATOM 848 N N . GLU A 1 113 ? -10.055 8.373 -0.935 1.00 94.31 113 GLU A N 1
ATOM 849 C CA . GLU A 1 113 ? -10.917 9.416 -0.361 1.00 94.31 113 GLU A CA 1
ATOM 850 C C . GLU A 1 113 ? -11.496 8.973 0.999 1.00 94.31 113 GLU A C 1
ATOM 852 O O . GLU A 1 113 ? -11.423 9.729 1.972 1.00 94.31 113 GLU A O 1
ATOM 857 N N . ALA A 1 114 ? -11.992 7.732 1.098 1.00 96.25 114 ALA A N 1
ATOM 858 C CA . ALA A 1 114 ? -12.510 7.153 2.339 1.00 96.25 114 ALA A CA 1
ATOM 859 C C . ALA A 1 114 ? -11.432 7.030 3.432 1.00 96.25 114 ALA A C 1
ATOM 861 O O . ALA A 1 114 ? -11.676 7.405 4.582 1.00 96.25 114 ALA A O 1
ATOM 862 N N . PHE A 1 115 ? -10.229 6.570 3.069 1.00 96.25 115 PHE A N 1
ATOM 863 C CA . PHE A 1 115 ? -9.076 6.530 3.972 1.00 96.25 115 PHE A CA 1
ATOM 864 C C . PHE A 1 115 ? -8.703 7.933 4.463 1.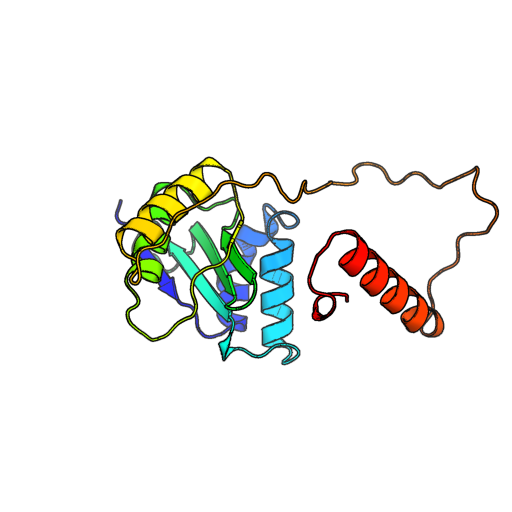00 96.25 115 PHE A C 1
ATOM 866 O O . PHE A 1 115 ? -8.587 8.164 5.665 1.00 96.25 115 PHE A O 1
ATOM 873 N N . GLY A 1 116 ? -8.527 8.883 3.538 1.00 94.75 116 GLY A N 1
ATOM 874 C CA . GLY A 1 116 ? -8.068 10.236 3.843 1.00 94.75 116 GLY A CA 1
ATOM 875 C C . GLY A 1 116 ? -9.030 10.988 4.759 1.00 94.75 116 GLY A C 1
ATOM 876 O O . GLY A 1 116 ? -8.589 11.643 5.703 1.00 94.75 116 GLY A O 1
ATOM 877 N N . ALA A 1 117 ? -10.340 10.851 4.535 1.00 95.12 117 ALA A N 1
ATOM 878 C CA . ALA A 1 117 ? -11.358 11.442 5.400 1.00 95.12 117 ALA A CA 1
ATOM 879 C C . ALA A 1 117 ? -11.275 10.901 6.837 1.00 95.12 117 ALA A C 1
ATOM 881 O O . ALA A 1 117 ? -11.251 11.684 7.789 1.00 95.12 117 ALA A O 1
ATOM 882 N N . ALA A 1 118 ? -11.183 9.577 6.989 1.00 95.38 118 ALA A N 1
ATOM 883 C CA . ALA A 1 118 ? -11.111 8.916 8.288 1.00 95.38 118 ALA A CA 1
ATOM 884 C C . ALA A 1 118 ? -9.810 9.237 9.039 1.00 95.38 118 ALA A C 1
ATOM 886 O O . ALA A 1 118 ? -9.847 9.605 10.216 1.00 95.38 118 ALA A O 1
ATOM 887 N N . TYR A 1 119 ? -8.673 9.181 8.339 1.00 94.38 119 TYR A N 1
ATOM 888 C CA . TYR A 1 119 ? -7.361 9.527 8.880 1.00 94.38 119 TYR A CA 1
ATOM 889 C C . TYR A 1 119 ? -7.314 10.982 9.354 1.00 94.38 119 TYR A C 1
ATOM 891 O O . TYR A 1 119 ? -6.975 11.243 10.506 1.00 94.38 119 TYR A O 1
ATOM 899 N N . CYS A 1 120 ? -7.706 11.947 8.513 1.00 93.38 120 CYS A N 1
ATOM 900 C CA . CYS A 1 120 ? -7.671 13.364 8.881 1.00 93.38 120 CYS A CA 1
ATOM 901 C C . CYS A 1 120 ? -8.625 13.715 10.031 1.00 93.38 120 CYS A C 1
ATOM 903 O O . CYS A 1 120 ? -8.343 14.657 10.767 1.00 93.38 120 CYS A O 1
ATOM 905 N N . HIS A 1 121 ? -9.733 12.981 10.189 1.00 93.94 121 HIS A N 1
ATOM 906 C CA . HIS A 1 121 ? -10.658 13.175 11.306 1.00 93.94 121 HIS A CA 1
ATOM 907 C C . HIS A 1 121 ? -10.028 12.810 12.657 1.00 93.94 121 HIS A C 1
ATOM 909 O O . HIS A 1 121 ? -10.215 13.536 13.632 1.00 93.94 121 HIS A O 1
ATOM 915 N N . HIS A 1 122 ? -9.272 11.711 12.706 1.00 91.62 122 HIS A N 1
ATOM 916 C CA . HIS A 1 122 ? -8.690 11.182 13.943 1.00 91.62 122 HIS A CA 1
ATOM 917 C C . HIS A 1 122 ? -7.285 11.725 14.237 1.00 91.62 122 HIS A C 1
ATOM 919 O O . HIS A 1 122 ? -6.870 11.772 15.395 1.00 91.62 122 HIS A O 1
ATOM 925 N N . ARG A 1 123 ? -6.558 12.176 13.208 1.00 89.19 123 ARG A N 1
ATOM 926 C CA . ARG A 1 123 ? -5.153 12.568 13.331 1.00 89.19 123 ARG A CA 1
ATOM 927 C C . ARG A 1 123 ? -4.942 13.834 14.160 1.00 89.19 123 ARG A C 1
ATOM 929 O O . ARG A 1 123 ? -5.555 14.876 13.924 1.00 89.19 123 ARG A O 1
ATOM 936 N N . GLN A 1 124 ? -3.957 13.754 15.055 1.00 85.44 124 GLN A N 1
ATOM 937 C CA . GLN A 1 124 ? -3.349 14.893 15.739 1.00 85.44 124 GLN A CA 1
ATOM 938 C C . GLN A 1 124 ? -1.845 14.978 15.406 1.00 85.44 124 GLN A C 1
ATOM 940 O O . GLN A 1 124 ? -1.160 13.960 15.483 1.00 85.44 124 GLN A O 1
ATOM 945 N N . PRO A 1 125 ? -1.304 16.161 15.046 1.00 84.62 125 PRO A N 1
ATOM 946 C CA . PRO A 1 125 ? -2.020 17.411 14.775 1.00 84.62 125 PRO A CA 1
ATOM 947 C C . PRO A 1 125 ? -2.944 17.289 13.555 1.00 84.62 125 PRO A C 1
ATOM 949 O O . PRO A 1 125 ? -2.744 16.426 12.700 1.00 84.62 125 PRO A O 1
ATOM 952 N N . ALA A 1 126 ? -3.951 18.163 13.482 1.00 85.62 126 ALA A N 1
ATOM 953 C CA . ALA A 1 126 ? -4.959 18.117 12.427 1.00 85.62 126 ALA A CA 1
ATOM 954 C C . ALA A 1 126 ? -4.318 18.132 11.028 1.00 85.62 126 ALA A C 1
ATOM 956 O O . ALA A 1 126 ? -3.534 19.024 10.693 1.00 85.62 126 ALA A O 1
ATOM 957 N N . ALA A 1 127 ? -4.693 17.156 10.204 1.00 86.62 127 ALA A N 1
ATOM 958 C CA . ALA A 1 127 ? -4.233 17.017 8.829 1.00 86.62 127 ALA A CA 1
ATOM 959 C C . ALA A 1 127 ? -5.354 17.360 7.840 1.00 86.62 127 ALA A C 1
ATOM 961 O O . ALA A 1 127 ? -6.540 17.318 8.170 1.00 86.62 127 ALA A O 1
ATOM 962 N N . ARG A 1 128 ? -4.976 17.688 6.603 1.00 87.31 128 ARG A N 1
ATOM 963 C CA . ARG A 1 128 ? -5.910 17.821 5.482 1.00 87.31 128 ARG A CA 1
ATOM 964 C C . ARG A 1 128 ? -5.436 16.969 4.326 1.00 87.31 128 ARG A C 1
ATOM 966 O O . ARG A 1 128 ? -4.252 16.957 4.003 1.00 87.31 128 ARG A O 1
ATOM 973 N N . PHE A 1 129 ? -6.386 16.300 3.696 1.00 85.62 129 PHE A N 1
ATOM 974 C CA . PHE A 1 129 ? -6.146 15.560 2.476 1.00 85.62 129 PHE A CA 1
ATOM 975 C C . PHE A 1 129 ? -6.239 16.504 1.275 1.00 85.62 129 PHE A C 1
ATOM 977 O O . PHE A 1 129 ? -7.201 17.263 1.137 1.00 85.62 129 PHE A O 1
ATOM 984 N N . HIS A 1 130 ? -5.236 16.435 0.405 1.00 85.50 130 HIS A N 1
ATOM 985 C CA . HIS A 1 130 ? -5.242 17.079 -0.899 1.00 85.50 130 HIS A CA 1
ATOM 986 C C . HIS A 1 130 ? -5.132 15.999 -1.956 1.00 85.50 130 HIS A C 1
ATOM 988 O O . HIS A 1 130 ? -4.252 15.143 -1.899 1.00 85.50 130 HIS A O 1
ATOM 994 N N . TRP A 1 131 ? -6.047 16.044 -2.912 1.00 79.69 131 TRP A N 1
ATOM 995 C CA . TRP A 1 131 ? -6.055 15.080 -3.988 1.00 79.69 131 TRP A CA 1
ATOM 996 C C . TRP A 1 131 ? -5.010 15.442 -5.040 1.00 79.69 131 TRP A C 1
ATOM 998 O O . TRP A 1 131 ? -4.880 16.609 -5.420 1.00 79.69 131 TRP A O 1
ATOM 1008 N N . HIS A 1 132 ? -4.304 14.421 -5.515 1.00 78.31 132 HIS A N 1
ATOM 1009 C CA . HIS A 1 132 ? -3.352 14.528 -6.603 1.00 78.31 132 HIS A CA 1
ATOM 1010 C C . HIS A 1 132 ? -3.563 13.362 -7.569 1.00 78.31 132 HIS A C 1
ATOM 1012 O O . HIS A 1 132 ? -3.559 12.202 -7.160 1.00 78.31 132 HIS A O 1
ATOM 1018 N N . GLU A 1 133 ? -3.743 13.669 -8.849 1.00 69.19 133 GLU A N 1
ATOM 1019 C CA . GLU A 1 133 ? -3.654 12.689 -9.930 1.00 69.19 133 GLU A CA 1
ATOM 1020 C C . GLU A 1 133 ? -2.177 12.555 -10.313 1.00 69.19 133 GLU A C 1
ATOM 1022 O O . GLU A 1 133 ? -1.709 13.177 -11.258 1.00 69.19 133 GLU A O 1
ATOM 1027 N N . ASP A 1 134 ? -1.419 11.787 -9.530 1.00 61.19 134 ASP A N 1
ATOM 1028 C CA . ASP A 1 134 ? -0.067 11.362 -9.901 1.00 61.19 134 ASP A CA 1
ATOM 1029 C C . ASP A 1 134 ? -0.015 9.841 -10.016 1.00 61.19 134 ASP A C 1
ATOM 1031 O O . ASP A 1 134 ? -0.646 9.133 -9.235 1.00 61.19 134 ASP A O 1
ATOM 1035 N N . LEU A 1 135 ? 0.781 9.362 -10.977 1.00 56.62 135 LEU A N 1
ATOM 1036 C CA . LEU A 1 135 ? 1.049 7.951 -11.289 1.00 56.62 135 LEU A CA 1
ATOM 1037 C C . LEU A 1 135 ? -0.081 7.229 -12.037 1.00 56.62 135 LEU A C 1
ATOM 1039 O O . LEU A 1 135 ? -0.879 6.474 -11.487 1.00 56.62 135 LEU A O 1
ATOM 1043 N N . VAL A 1 136 ? -0.056 7.378 -13.362 1.00 60.38 136 VAL A N 1
ATOM 1044 C CA . VAL A 1 136 ? -0.725 6.447 -14.273 1.00 60.38 136 VAL A CA 1
ATOM 1045 C C . VAL A 1 136 ? 0.113 5.169 -14.336 1.00 60.38 136 VAL A C 1
ATOM 1047 O O . VAL A 1 136 ? 1.260 5.185 -14.786 1.00 60.38 136 VAL A O 1
ATOM 1050 N N . LEU A 1 137 ? -0.449 4.051 -13.878 1.00 60.69 137 LEU A N 1
ATOM 1051 C CA . LEU A 1 137 ? 0.128 2.733 -14.114 1.00 60.69 137 LEU A CA 1
ATOM 1052 C C . LEU A 1 137 ? -0.059 2.390 -15.597 1.00 60.69 137 LEU A C 1
ATOM 1054 O O . LEU A 1 137 ? -1.158 2.059 -16.038 1.00 60.69 137 LEU A O 1
ATOM 1058 N N . TYR A 1 138 ? 1.016 2.477 -16.375 1.00 60.72 138 TYR A N 1
ATOM 1059 C CA . TYR A 1 138 ? 1.000 2.053 -17.769 1.00 60.72 138 TYR A CA 1
ATOM 1060 C C . TYR A 1 138 ? 1.238 0.546 -17.849 1.00 60.72 138 TYR A C 1
ATOM 1062 O O . TYR A 1 138 ? 2.332 0.062 -17.558 1.00 60.72 138 TYR A O 1
ATOM 1070 N N . VAL A 1 139 ? 0.218 -0.198 -18.273 1.00 62.38 139 VAL A N 1
ATOM 1071 C CA . VAL A 1 139 ? 0.378 -1.601 -18.659 1.00 62.38 139 VAL A CA 1
ATOM 1072 C C . VAL A 1 139 ? 0.811 -1.628 -20.119 1.00 62.38 139 VAL A C 1
ATOM 1074 O O . VAL A 1 139 ? 0.058 -1.249 -21.015 1.00 62.38 139 VAL A O 1
ATOM 1077 N N . LEU A 1 140 ? 2.052 -2.044 -20.366 1.00 67.38 140 LEU A N 1
ATOM 1078 C CA . LEU A 1 140 ? 2.537 -2.261 -21.725 1.00 67.38 140 LEU A CA 1
ATOM 1079 C C . LEU A 1 140 ? 1.926 -3.560 -22.259 1.00 67.38 140 LEU A C 1
ATOM 1081 O O . LEU A 1 140 ? 2.423 -4.644 -21.971 1.00 67.38 140 LEU A O 1
ATOM 1085 N N . GLU A 1 141 ? 0.845 -3.449 -23.030 1.00 65.62 141 GLU A N 1
ATOM 1086 C CA . GLU A 1 141 ? 0.188 -4.615 -23.634 1.00 65.62 141 GLU A CA 1
ATOM 1087 C C . GLU A 1 141 ? 1.057 -5.250 -24.724 1.00 65.62 141 GLU A C 1
ATOM 1089 O O . GLU A 1 141 ? 1.266 -6.460 -24.745 1.00 65.62 141 GLU A O 1
ATOM 1094 N N . THR A 1 142 ? 1.585 -4.425 -25.634 1.00 72.50 142 THR A N 1
ATOM 1095 C CA . THR A 1 142 ? 2.363 -4.895 -26.785 1.00 72.50 142 THR A CA 1
ATOM 1096 C C . THR A 1 142 ? 3.721 -4.211 -26.833 1.00 72.50 142 THR A C 1
ATOM 1098 O O . THR A 1 142 ? 3.839 -3.015 -27.115 1.00 72.50 142 THR A O 1
ATOM 1101 N N . LEU A 1 143 ? 4.769 -4.997 -26.598 1.00 70.12 143 LEU A N 1
ATOM 1102 C CA . LEU A 1 143 ? 6.149 -4.590 -26.832 1.00 70.12 143 LEU A CA 1
ATOM 1103 C C . LEU A 1 143 ? 6.425 -4.577 -28.337 1.00 70.12 143 LEU A C 1
ATOM 1105 O O . LEU A 1 143 ? 6.399 -5.615 -28.994 1.00 70.12 143 LEU A O 1
ATOM 1109 N N . HIS A 1 144 ? 6.720 -3.396 -28.874 1.00 71.06 144 HIS A N 1
ATOM 1110 C CA . HIS A 1 144 ? 7.145 -3.239 -30.260 1.00 71.06 144 HIS A CA 1
ATOM 1111 C C . HIS A 1 144 ? 8.659 -3.077 -30.313 1.00 71.06 144 HIS A C 1
ATOM 1113 O O . HIS A 1 144 ? 9.227 -2.235 -29.616 1.00 71.06 144 HIS A O 1
ATOM 1119 N N . THR A 1 145 ? 9.326 -3.859 -31.160 1.00 72.44 145 THR A N 1
ATOM 1120 C CA . THR A 1 145 ? 10.747 -3.645 -31.433 1.00 72.44 145 THR A CA 1
ATOM 1121 C C . THR A 1 145 ? 10.915 -2.317 -32.177 1.00 72.44 145 THR A C 1
ATOM 1123 O O . THR A 1 145 ? 10.332 -2.157 -33.251 1.00 72.44 145 THR A O 1
ATOM 1126 N N . PRO A 1 146 ? 11.704 -1.358 -31.663 1.00 72.12 146 PRO A N 1
ATOM 1127 C CA . PRO A 1 146 ? 11.949 -0.111 -32.371 1.00 72.12 146 PRO A CA 1
ATOM 1128 C C . PRO A 1 146 ? 12.793 -0.383 -33.625 1.00 72.12 146 PRO A C 1
ATOM 1130 O O . PRO A 1 146 ? 13.987 -0.651 -33.539 1.00 72.12 146 PRO A O 1
ATOM 1133 N N . THR A 1 147 ? 12.175 -0.311 -34.806 1.00 79.25 147 THR A N 1
ATOM 1134 C CA . THR A 1 147 ? 12.824 -0.558 -36.111 1.00 79.25 147 THR A CA 1
ATOM 1135 C C . THR A 1 147 ? 13.546 0.662 -36.682 1.00 79.25 147 THR A C 1
ATOM 1137 O O . THR A 1 147 ? 14.278 0.541 -37.660 1.00 79.25 147 THR A O 1
ATOM 1140 N N . HIS A 1 148 ? 13.339 1.841 -36.092 1.00 80.56 148 HIS A N 1
ATOM 1141 C CA . HIS A 1 148 ? 13.841 3.122 -36.607 1.00 80.56 148 HIS A CA 1
ATOM 1142 C C . HIS A 1 148 ? 14.948 3.745 -35.748 1.00 80.56 148 HIS A C 1
ATOM 1144 O O . HIS A 1 148 ? 15.396 4.853 -36.034 1.00 80.56 148 HIS A O 1
ATOM 1150 N N . VAL A 1 149 ? 15.394 3.056 -34.696 1.00 77.12 149 VAL A N 1
ATOM 1151 C CA . VAL A 1 149 ? 16.466 3.536 -33.819 1.00 77.12 149 VAL A CA 1
ATOM 1152 C C . VAL A 1 149 ? 17.776 2.889 -34.255 1.00 77.12 149 VAL A C 1
ATOM 1154 O O . VAL A 1 149 ? 17.862 1.668 -34.368 1.00 77.12 149 VAL A O 1
ATOM 1157 N N . ALA A 1 150 ? 18.799 3.704 -34.517 1.00 79.81 150 ALA A N 1
ATOM 1158 C CA . ALA A 1 150 ? 20.123 3.202 -34.860 1.00 79.81 150 ALA A CA 1
ATOM 1159 C C . ALA A 1 150 ? 20.707 2.409 -33.679 1.00 79.81 150 ALA A C 1
ATOM 1161 O O . ALA A 1 150 ? 20.869 2.940 -32.582 1.00 79.81 150 ALA A O 1
ATOM 1162 N N . GLY A 1 151 ? 21.024 1.135 -33.906 1.00 78.62 151 GLY A N 1
ATOM 1163 C CA . GLY A 1 151 ? 21.581 0.248 -32.890 1.00 78.62 151 GLY A CA 1
ATOM 1164 C C . GLY A 1 151 ? 21.161 -1.203 -33.101 1.00 78.62 151 GLY A C 1
ATOM 1165 O O . GLY A 1 151 ? 20.428 -1.531 -34.030 1.00 78.62 151 GLY A O 1
ATOM 1166 N N . ARG A 1 152 ? 21.639 -2.088 -32.224 1.00 74.31 152 ARG A N 1
ATOM 1167 C CA . ARG A 1 152 ? 21.145 -3.464 -32.117 1.00 74.31 152 ARG A CA 1
ATOM 1168 C C . ARG A 1 152 ? 20.753 -3.734 -30.677 1.00 74.31 152 ARG A C 1
ATOM 1170 O O . ARG A 1 152 ? 21.490 -3.361 -29.764 1.00 74.31 152 ARG A O 1
ATOM 1177 N N . MET A 1 153 ? 19.629 -4.415 -30.480 1.00 72.31 153 MET A N 1
ATOM 1178 C CA . MET A 1 153 ? 19.341 -5.008 -29.181 1.00 72.31 153 MET A CA 1
ATOM 1179 C C . MET A 1 153 ? 20.423 -6.044 -28.870 1.00 72.31 153 MET A C 1
ATOM 1181 O O . MET A 1 153 ? 20.799 -6.849 -29.724 1.00 72.31 153 MET A O 1
ATOM 1185 N N . ARG A 1 154 ? 20.943 -6.005 -27.647 1.00 85.00 154 ARG A N 1
ATOM 1186 C CA . ARG A 1 154 ? 21.780 -7.064 -27.090 1.00 85.00 154 ARG A CA 1
ATOM 1187 C C . ARG A 1 154 ? 21.284 -7.384 -25.693 1.00 85.00 154 ARG A C 1
ATOM 1189 O O . ARG A 1 154 ? 20.720 -6.515 -25.032 1.00 85.00 154 ARG A O 1
ATOM 1196 N N . MET A 1 155 ? 21.514 -8.615 -25.255 1.00 80.81 155 MET A N 1
ATOM 1197 C CA . MET A 1 155 ? 21.272 -8.979 -23.864 1.00 80.81 155 MET A CA 1
ATOM 1198 C C . MET A 1 155 ? 22.117 -8.087 -22.951 1.00 80.81 155 MET A C 1
ATOM 1200 O O . MET A 1 155 ? 23.290 -7.823 -23.251 1.00 80.81 155 MET A O 1
ATOM 1204 N N . ALA A 1 156 ? 21.501 -7.618 -21.868 1.00 82.12 156 ALA A N 1
ATOM 1205 C CA . ALA A 1 156 ? 22.218 -6.927 -20.812 1.00 82.12 156 ALA A CA 1
ATOM 1206 C C . ALA A 1 156 ? 23.172 -7.914 -20.118 1.00 82.12 156 ALA A C 1
ATOM 1208 O O . ALA A 1 156 ? 22.807 -9.062 -19.856 1.00 82.12 156 ALA A O 1
ATOM 1209 N N . ALA A 1 157 ? 24.393 -7.470 -19.855 1.00 89.00 157 ALA A N 1
ATOM 1210 C CA . ALA A 1 157 ? 25.411 -8.165 -19.081 1.00 89.00 157 ALA A CA 1
ATOM 1211 C C . ALA A 1 157 ? 25.637 -7.431 -17.752 1.00 89.00 157 ALA A C 1
ATOM 1213 O O . ALA A 1 157 ? 25.153 -6.318 -17.558 1.00 89.00 157 ALA A O 1
ATOM 1214 N N . SER A 1 158 ? 26.399 -8.032 -16.836 1.00 87.62 158 SER A N 1
ATOM 1215 C CA . SER A 1 158 ? 26.700 -7.425 -15.531 1.00 87.62 158 SER A CA 1
ATOM 1216 C C . SER A 1 158 ? 27.309 -6.022 -15.643 1.00 87.62 158 SER A C 1
ATOM 1218 O O . SER A 1 158 ? 27.011 -5.161 -14.818 1.00 87.62 158 SER A O 1
ATOM 1220 N N . ASP A 1 159 ? 28.096 -5.772 -16.693 1.00 89.94 159 ASP A N 1
ATOM 1221 C CA . ASP A 1 159 ? 28.725 -4.472 -16.960 1.00 89.94 159 ASP A CA 1
ATOM 1222 C C . ASP A 1 159 ? 27.703 -3.362 -17.276 1.00 89.94 159 ASP A C 1
ATOM 1224 O O . ASP A 1 159 ? 27.995 -2.181 -17.102 1.00 89.94 159 ASP A O 1
ATOM 1228 N N . ASP A 1 160 ? 26.479 -3.719 -17.681 1.00 89.62 160 ASP A N 1
ATOM 1229 C CA . ASP A 1 160 ? 25.403 -2.759 -17.957 1.00 89.62 160 ASP A CA 1
ATOM 1230 C C . ASP A 1 160 ? 24.711 -2.254 -16.692 1.00 89.62 160 ASP A C 1
ATOM 1232 O O . ASP A 1 160 ? 23.964 -1.277 -16.746 1.00 89.62 160 ASP A O 1
ATOM 1236 N N . LEU A 1 161 ? 24.946 -2.894 -15.543 1.00 86.25 161 LEU A N 1
ATOM 1237 C CA . LEU A 1 161 ? 24.257 -2.558 -14.301 1.00 86.25 161 LEU A CA 1
ATOM 1238 C C . LEU A 1 161 ? 24.519 -1.106 -13.880 1.00 86.25 161 LEU A C 1
ATOM 1240 O O . LEU A 1 161 ? 23.604 -0.440 -13.407 1.00 86.25 161 LEU A O 1
ATOM 1244 N N . ALA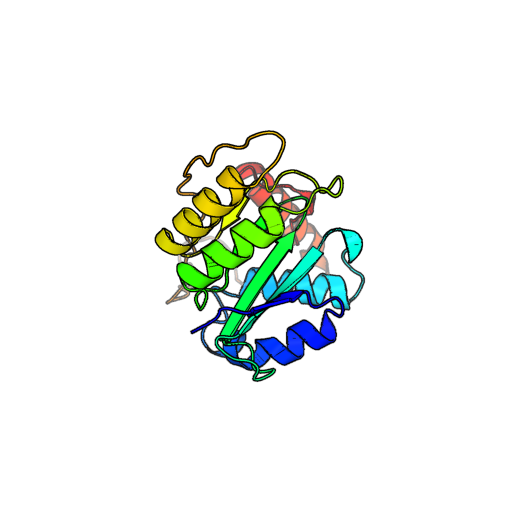 A 1 162 ? 25.744 -0.605 -14.070 1.00 88.31 162 ALA A N 1
ATOM 1245 C CA . ALA A 1 162 ? 26.080 0.783 -13.755 1.00 88.31 162 ALA A CA 1
ATOM 1246 C C . ALA A 1 162 ? 25.267 1.768 -14.611 1.00 88.31 162 ALA A C 1
ATOM 1248 O O . ALA A 1 162 ? 24.651 2.686 -14.076 1.00 88.31 162 ALA A O 1
ATOM 1249 N N . LEU A 1 163 ? 25.189 1.513 -15.921 1.00 86.31 163 LEU A N 1
ATOM 1250 C CA . LEU A 1 163 ? 24.420 2.333 -16.857 1.00 86.31 163 LEU A CA 1
ATOM 1251 C C . LEU A 1 163 ? 22.918 2.309 -16.535 1.00 86.31 163 LEU A C 1
ATOM 1253 O O . LEU A 1 163 ? 22.264 3.348 -16.549 1.00 86.31 163 LEU A O 1
ATOM 1257 N N . LEU A 1 164 ? 22.369 1.133 -16.212 1.00 85.62 164 LEU A N 1
ATOM 1258 C CA . LEU A 1 164 ? 20.959 0.989 -15.840 1.00 85.62 164 LEU A CA 1
ATOM 1259 C C . LEU A 1 164 ? 20.624 1.745 -14.548 1.00 85.62 164 LEU A C 1
ATOM 1261 O O . LEU A 1 164 ? 19.587 2.403 -14.489 1.00 85.62 164 LEU A O 1
ATOM 1265 N N . LYS A 1 165 ? 21.514 1.707 -13.549 1.00 86.12 165 LYS A N 1
ATOM 1266 C CA . LYS A 1 165 ? 21.369 2.483 -12.308 1.00 86.12 165 LYS A CA 1
ATOM 1267 C C . LYS A 1 165 ? 21.395 3.983 -12.572 1.00 86.12 165 LYS A C 1
ATOM 1269 O O . LYS A 1 165 ? 20.551 4.707 -12.054 1.00 86.12 165 LYS A O 1
ATOM 1274 N N . GLU A 1 166 ? 22.315 4.457 -13.409 1.00 89.31 166 GLU A N 1
ATOM 1275 C CA . GLU A 1 166 ? 22.368 5.871 -13.801 1.00 89.31 166 GLU A CA 1
ATOM 1276 C C . GLU A 1 166 ? 21.082 6.317 -14.503 1.00 89.31 166 GLU A C 1
ATOM 1278 O O . GLU A 1 166 ? 20.535 7.372 -14.178 1.00 89.31 166 GLU A O 1
ATO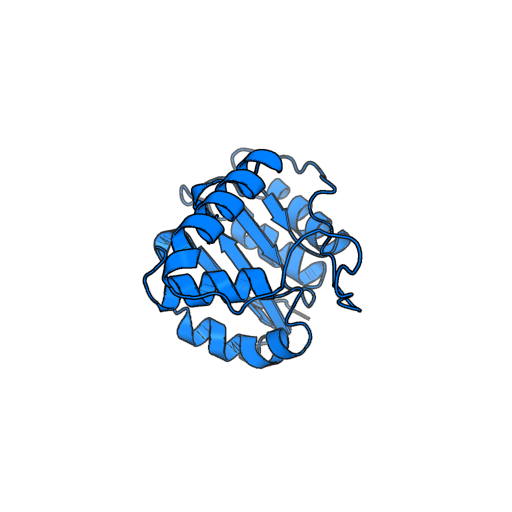M 1283 N N . TRP A 1 167 ? 20.557 5.505 -15.425 1.00 89.69 167 TRP A N 1
ATOM 1284 C CA . TRP A 1 167 ? 19.288 5.790 -16.096 1.00 89.69 167 TRP A CA 1
ATOM 1285 C C . TRP A 1 167 ? 18.116 5.823 -15.121 1.00 89.69 167 TRP A C 1
ATOM 1287 O O . TRP A 1 167 ? 17.279 6.721 -15.209 1.00 89.69 167 TRP A O 1
ATOM 1297 N N . ALA A 1 168 ? 18.066 4.883 -14.177 1.00 82.88 168 ALA A N 1
ATOM 1298 C CA . ALA A 1 168 ? 17.036 4.851 -13.150 1.00 82.88 168 ALA A CA 1
ATOM 1299 C C 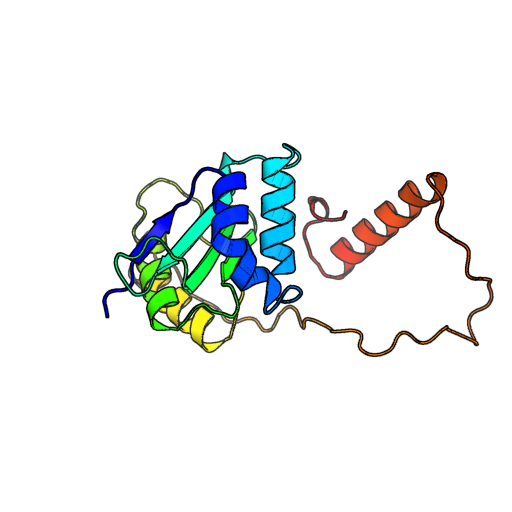. ALA A 1 168 ? 17.093 6.101 -12.257 1.00 82.88 168 ALA A C 1
ATOM 1301 O O . ALA A 1 168 ? 16.074 6.761 -12.064 1.00 82.88 168 ALA A O 1
ATOM 1302 N N . VAL A 1 169 ? 18.282 6.488 -11.789 1.00 85.56 169 VAL A N 1
ATOM 1303 C CA . VAL A 1 169 ? 18.498 7.714 -11.003 1.00 85.56 169 VAL A CA 1
ATOM 1304 C C . VAL A 1 169 ? 18.064 8.958 -11.780 1.00 85.56 169 VAL A C 1
ATOM 1306 O O . VAL A 1 169 ? 17.324 9.787 -11.249 1.00 85.56 169 VAL A O 1
ATOM 1309 N N . ALA A 1 170 ? 18.486 9.083 -13.041 1.00 86.12 170 ALA A N 1
ATOM 1310 C CA . ALA A 1 170 ? 18.135 10.216 -13.893 1.00 86.12 170 ALA A CA 1
ATOM 1311 C C . ALA A 1 170 ? 16.623 10.299 -14.141 1.00 86.12 170 ALA A C 1
ATOM 1313 O O . ALA A 1 170 ? 16.047 11.386 -14.090 1.00 86.12 170 ALA A O 1
ATOM 1314 N N . PHE A 1 171 ? 15.969 9.157 -14.361 1.00 78.00 171 PHE A N 1
ATOM 1315 C CA . PHE A 1 171 ? 14.521 9.086 -14.518 1.00 78.00 171 PHE A CA 1
ATOM 1316 C C . PHE A 1 171 ? 13.790 9.506 -13.239 1.00 78.00 171 PHE A C 1
ATOM 1318 O O . PHE A 1 171 ? 12.903 10.352 -13.312 1.00 78.00 171 PHE A O 1
ATOM 1325 N N . PHE A 1 172 ? 14.189 8.987 -12.072 1.00 80.38 172 PHE A N 1
ATOM 1326 C CA . PHE A 1 172 ? 13.589 9.355 -10.783 1.00 80.38 172 PHE A CA 1
ATOM 1327 C C . PHE A 1 172 ? 13.734 10.851 -10.496 1.00 80.38 172 PHE A C 1
ATOM 1329 O O . PHE A 1 172 ? 12.756 11.498 -10.128 1.00 80.38 172 PHE A O 1
ATOM 1336 N N . ALA A 1 173 ? 14.915 11.421 -10.750 1.00 79.25 173 ALA A N 1
ATOM 1337 C CA . ALA A 1 173 ? 15.134 12.859 -10.636 1.00 79.25 173 ALA A CA 1
ATOM 1338 C C . ALA A 1 173 ? 14.235 13.661 -11.596 1.00 79.25 173 ALA A C 1
ATOM 1340 O O . ALA A 1 173 ? 13.656 14.667 -11.192 1.00 79.25 173 ALA A O 1
ATOM 1341 N N . PHE A 1 174 ? 14.083 13.208 -12.845 1.00 76.25 174 PHE A N 1
ATOM 1342 C CA . PHE A 1 174 ? 13.238 13.859 -13.849 1.00 76.25 174 PHE A CA 1
ATOM 1343 C C . PHE A 1 174 ? 11.754 13.878 -13.458 1.00 76.25 174 PHE A C 1
ATOM 1345 O O . PHE A 1 174 ? 11.092 14.896 -13.646 1.00 76.25 174 PHE A O 1
ATOM 1352 N N . ILE A 1 175 ? 11.238 12.786 -12.886 1.00 76.00 175 ILE A N 1
ATOM 1353 C CA . ILE A 1 175 ? 9.839 12.700 -12.433 1.00 76.00 175 ILE A CA 1
ATOM 1354 C C . ILE A 1 175 ? 9.618 13.264 -11.019 1.00 76.00 175 ILE A C 1
ATOM 1356 O O . ILE A 1 175 ? 8.505 13.194 -10.509 1.00 76.00 175 ILE A O 1
ATOM 1360 N N . GLY A 1 176 ? 10.660 13.786 -10.362 1.00 70.94 176 GLY A N 1
ATOM 1361 C CA . GLY A 1 176 ? 10.572 14.322 -9.000 1.00 70.94 176 GLY A CA 1
ATOM 1362 C C . GLY A 1 176 ? 10.397 13.267 -7.897 1.00 70.94 176 GLY A C 1
ATOM 1363 O O . GLY A 1 176 ? 9.983 13.610 -6.791 1.00 70.94 176 GLY A O 1
ATOM 1364 N N . ALA A 1 177 ? 10.708 11.996 -8.167 1.00 69.69 177 ALA A N 1
ATOM 1365 C CA . ALA A 1 177 ? 10.666 10.916 -7.182 1.00 69.69 177 ALA A CA 1
ATOM 1366 C C . ALA A 1 177 ? 11.992 10.812 -6.390 1.00 69.69 177 ALA A C 1
ATOM 1368 O O . ALA A 1 177 ? 13.046 11.217 -6.891 1.00 69.69 177 ALA A O 1
ATOM 1369 N N . PRO A 1 178 ? 11.994 10.246 -5.164 1.00 71.69 178 PRO A N 1
ATOM 1370 C CA . PRO A 1 178 ? 13.218 10.124 -4.371 1.00 71.69 178 PRO A CA 1
ATOM 1371 C C . PRO A 1 178 ? 14.267 9.238 -5.058 1.00 71.69 178 PRO A C 1
ATOM 1373 O O . PRO A 1 178 ? 14.037 8.061 -5.305 1.00 71.69 178 PRO A O 1
ATOM 1376 N N . VAL A 1 179 ? 15.463 9.771 -5.316 1.00 72.94 179 VAL A N 1
ATOM 1377 C CA . VAL A 1 179 ? 16.544 9.038 -6.011 1.00 72.94 179 VAL A CA 1
ATOM 1378 C C . VAL A 1 179 ? 16.994 7.774 -5.264 1.00 72.94 179 VAL A C 1
ATOM 1380 O O . VAL A 1 179 ? 17.411 6.808 -5.893 1.00 72.94 179 VAL A O 1
ATOM 1383 N N . ALA A 1 180 ? 16.862 7.747 -3.934 1.00 70.25 180 ALA A N 1
ATOM 1384 C CA . ALA A 1 180 ? 17.170 6.576 -3.103 1.00 70.25 180 ALA A CA 1
ATOM 1385 C C . ALA A 1 180 ? 16.317 5.336 -3.435 1.00 70.25 180 ALA A C 1
ATOM 1387 O O . ALA A 1 180 ? 16.610 4.237 -2.972 1.00 70.25 180 ALA A O 1
ATOM 1388 N N . ASP A 1 181 ? 15.256 5.524 -4.215 1.00 61.69 181 ASP A N 1
ATOM 1389 C CA . ASP A 1 181 ? 14.336 4.484 -4.638 1.00 61.69 181 ASP A CA 1
ATOM 1390 C C . ASP A 1 181 ? 14.575 3.987 -6.072 1.00 61.69 181 ASP A C 1
ATOM 1392 O O . ASP A 1 181 ? 13.836 3.118 -6.544 1.00 61.69 181 ASP A O 1
ATOM 1396 N N . ALA A 1 182 ? 15.584 4.528 -6.760 1.00 68.31 182 ALA A N 1
ATOM 1397 C CA . ALA A 1 182 ? 16.038 3.985 -8.030 1.00 68.31 182 ALA A CA 1
ATOM 1398 C C . ALA A 1 182 ? 16.663 2.584 -7.805 1.00 68.31 182 ALA A C 1
ATOM 1400 O O . ALA A 1 182 ? 17.500 2.447 -6.906 1.00 68.31 182 ALA A O 1
ATOM 1401 N N . PRO A 1 183 ? 16.247 1.549 -8.566 1.00 59.75 183 PRO A N 1
ATOM 1402 C CA . PRO A 1 183 ? 16.770 0.180 -8.456 1.00 59.75 183 PRO A CA 1
ATOM 1403 C C . PRO A 1 183 ? 18.264 0.038 -8.797 1.00 59.75 183 PRO A C 1
ATOM 1405 O O . PRO A 1 183 ? 18.783 0.846 -9.600 1.00 59.75 183 PRO A O 1
#

Sequence (183 aa):
MQTIVHEVHDPSEFMTRTAALRQVDPIATNQIASIAIAVLNGMRGATDVHFYTISSDESDRATSFAMWNSSRGVYLSPTVSEAEATALGELIGSDTNEQPLVLQCSGVRRVVEAFGAAYCHHRQPAARFHWHEDLVLYVLETLHTPTHVAGRMRMAASDDLALLKEWAVAFFAFIGAPVADAP

Secondary structure (DSSP, 8-state):
---EEEEE--HHHHHHHTHHHHHH-TTTTHHHHHHHHHHHTTSS-GGGEEEEEEESSSSS--SEEEEEETTTEEEE-TT--HHHHHHHHHHHHT--SSPPP---EES-HHHHHHHHHHHHHH-SS-----------------PPP-SSSSS------GGGHHHHHHHHHHHHHHTT--GGG--